Protein AF-A0A6G7BMN7-F1 (afdb_monomer)

Sequence (125 aa):
TFANPSNCSEYYSCISLRSGWLQKSFMCTNDMMYNEQKDACEDPCIYQFVCQQEGRYPDLLNKQNYFECYMLGGVLQQLRYSCPESYRWDIVSPGVGQCVEDHGDKDSNYAFGQCDIPDNLCPGP

Foldseek 3Di:
DAADQVQQQKDWDWDDDPDGTDIDIDGHPD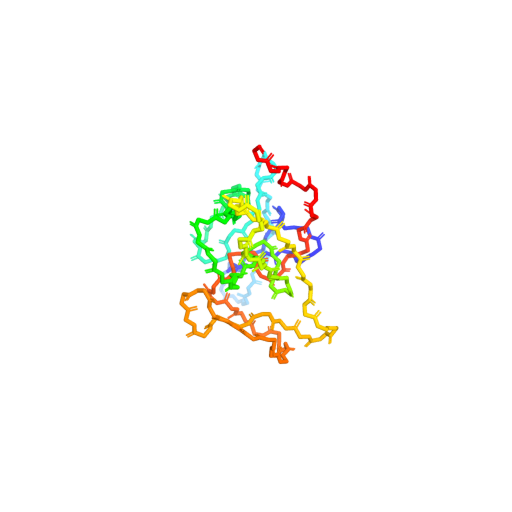SFGQQPLVRDTDRPLVQQDDDPDAAKAASLAEQQKIWGWDDDPNDIDIDMDGHPPQWGWDDPDVRDIDTDGCPPDDDSSHRPHSYDDDPPPHDDD

Solvent-accessible surface area (backbone atoms only — not comparable to full-atom values): 7413 Å² total; per-residue (Å²): 108,46,55,35,52,91,42,36,34,31,31,39,38,71,45,80,51,102,77,64,69,46,78,42,80,45,71,44,64,93,88,12,27,41,24,62,82,76,76,40,67,38,65,68,61,82,53,65,82,76,76,87,58,67,33,32,41,77,32,47,59,36,49,35,26,32,34,44,22,43,77,54,96,89,41,81,42,74,45,82,48,67,40,60,90,68,26,22,54,41,83,75,48,94,43,35,59,46,70,40,80,56,84,79,70,88,53,92,82,28,53,40,63,67,35,83,61,61,85,75,74,53,71,79,134

Secondary structure (DSSP, 8-state):
-EEETTEEEEEEEEEE-SSSEEEEEEE-STT-EEETTTTEEE-GGGG----SSSEEEE-TT-TTEEEEEEEETTEEEEEEEEPPTTEEEEEEETTEEEEEE------TT-TTTTS---TTSS---

Radius of gyration: 16.84 Å; Cα contacts (8 Å, |Δi|>4): 250; chains: 1; bounding box: 33×29×61 Å

InterPro domains:
  IPR002557 Chitin binding domain [PF01607] (1-44)
  IPR002557 Chitin binding domain [PS50940] (1-41)
  IPR036508 Chitin binding domain superfamily [SSF57625] (2-52)

pLDDT: mean 91.43, std 6.84, range [52.28, 98.0]

Structure (mmCIF, N/CA/C/O backbone):
data_AF-A0A6G7BMN7-F1
#
_entry.id   AF-A0A6G7BMN7-F1
#
loop_
_atom_site.group_PDB
_atom_site.id
_atom_site.type_symbol
_atom_site.label_atom_id
_atom_site.label_alt_id
_atom_site.label_comp_id
_atom_site.label_asym_id
_atom_site.label_entity_id
_atom_site.label_seq_id
_atom_site.pdbx_PDB_ins_code
_atom_site.Cartn_x
_atom_site.Cartn_y
_atom_site.Cartn_z
_atom_site.occupancy
_atom_site.B_iso_or_equiv
_atom_site.auth_seq_id
_atom_site.auth_comp_id
_atom_site.auth_asym_id
_atom_site.auth_atom_id
_atom_site.pdbx_PDB_model_num
ATOM 1 N N . THR A 1 1 ? 5.966 -3.498 -17.112 1.00 89.94 1 THR A N 1
ATOM 2 C CA . THR A 1 1 ? 6.987 -3.137 -16.115 1.00 89.94 1 THR A CA 1
ATOM 3 C C . THR A 1 1 ? 6.564 -3.715 -14.777 1.00 89.94 1 THR A C 1
ATOM 5 O O . THR A 1 1 ? 5.367 -3.920 -14.603 1.00 89.94 1 THR A O 1
ATOM 8 N N . PHE A 1 2 ? 7.495 -4.079 -13.898 1.00 90.38 2 PHE A N 1
ATOM 9 C CA . PHE A 1 2 ? 7.199 -4.626 -12.566 1.00 90.38 2 PHE A CA 1
ATOM 10 C C . PHE A 1 2 ? 8.341 -4.317 -11.587 1.00 90.38 2 PHE A C 1
ATOM 12 O O . PHE A 1 2 ? 9.487 -4.184 -12.020 1.00 90.38 2 PHE A O 1
ATOM 19 N N . ALA A 1 3 ? 8.035 -4.179 -10.299 1.00 91.81 3 ALA A N 1
ATOM 20 C CA . ALA A 1 3 ? 9.007 -3.920 -9.241 1.00 91.81 3 ALA A CA 1
ATOM 21 C C . ALA A 1 3 ? 9.858 -5.167 -8.954 1.00 91.81 3 ALA A C 1
ATOM 23 O O . ALA A 1 3 ? 9.417 -6.299 -9.157 1.00 91.81 3 ALA A O 1
ATOM 24 N N . ASN A 1 4 ? 11.080 -4.969 -8.463 1.00 91.19 4 ASN A N 1
ATOM 25 C CA . ASN A 1 4 ? 11.876 -6.042 -7.880 1.00 91.19 4 ASN A CA 1
ATOM 26 C C . ASN A 1 4 ? 11.397 -6.299 -6.431 1.00 91.19 4 ASN A C 1
ATOM 28 O O . ASN A 1 4 ? 11.569 -5.415 -5.592 1.00 91.19 4 ASN A O 1
ATOM 32 N N . PRO A 1 5 ? 10.868 -7.495 -6.096 1.00 86.44 5 PRO A N 1
ATOM 33 C CA . PRO A 1 5 ? 10.360 -7.787 -4.750 1.00 86.44 5 PRO A CA 1
ATOM 34 C C . PRO A 1 5 ? 11.412 -7.661 -3.641 1.00 86.44 5 PRO A C 1
ATOM 36 O O . PRO A 1 5 ? 11.086 -7.331 -2.508 1.00 86.44 5 PRO A O 1
ATOM 39 N N . SER A 1 6 ? 12.690 -7.902 -3.959 1.00 87.44 6 SER A N 1
ATOM 40 C CA . SER A 1 6 ? 13.792 -7.807 -2.991 1.00 87.44 6 SER A CA 1
ATOM 41 C C . SER A 1 6 ? 14.371 -6.395 -2.856 1.00 87.44 6 SER A C 1
ATOM 43 O O . SER A 1 6 ? 15.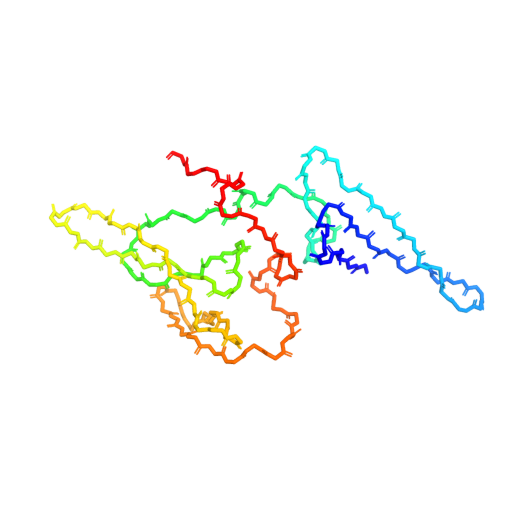144 -6.136 -1.937 1.00 87.44 6 SER A O 1
ATOM 45 N N . ASN A 1 7 ? 14.055 -5.493 -3.787 1.00 90.38 7 ASN A N 1
ATOM 46 C CA . ASN A 1 7 ? 14.501 -4.105 -3.771 1.00 90.38 7 ASN A CA 1
ATOM 47 C C . ASN A 1 7 ? 13.486 -3.243 -4.518 1.00 90.38 7 ASN A C 1
ATOM 49 O O . ASN A 1 7 ? 13.607 -3.040 -5.721 1.00 90.38 7 ASN A O 1
ATOM 53 N N . CYS A 1 8 ? 12.506 -2.701 -3.807 1.00 90.94 8 CYS A N 1
ATOM 54 C CA . CYS A 1 8 ? 11.392 -2.010 -4.450 1.00 90.94 8 CYS A CA 1
ATOM 55 C C . CYS A 1 8 ? 11.710 -0.640 -5.045 1.00 90.94 8 CYS A C 1
ATOM 57 O O . CYS A 1 8 ? 10.873 -0.066 -5.742 1.00 90.94 8 CYS A O 1
ATOM 59 N N . SER A 1 9 ? 12.927 -0.137 -4.838 1.00 93.00 9 SER A N 1
ATOM 60 C CA . SER A 1 9 ? 13.454 0.979 -5.620 1.00 93.00 9 SER A CA 1
ATOM 61 C C . SER A 1 9 ? 13.955 0.537 -6.997 1.00 93.00 9 SER A C 1
ATOM 63 O O . SER A 1 9 ? 14.104 1.378 -7.874 1.00 93.00 9 SER A O 1
ATOM 65 N N . GLU A 1 10 ? 14.203 -0.751 -7.232 1.00 94.88 10 GLU A N 1
ATOM 66 C CA . GLU A 1 10 ? 14.499 -1.298 -8.557 1.00 94.88 10 GLU A CA 1
ATOM 67 C C . GLU A 1 10 ? 13.219 -1.796 -9.239 1.00 94.88 10 GLU A C 1
ATOM 69 O O . GLU A 1 10 ? 12.359 -2.429 -8.626 1.00 94.88 10 GLU A O 1
ATOM 74 N N . TYR A 1 11 ? 13.104 -1.563 -10.543 1.00 94.94 11 TYR A N 1
ATOM 75 C CA . TYR A 1 11 ? 12.040 -2.130 -11.363 1.00 94.94 11 TYR A CA 1
ATOM 76 C C . TYR A 1 11 ? 12.552 -2.555 -12.736 1.00 94.94 11 TYR A C 1
ATOM 78 O O . TYR A 1 11 ? 13.547 -2.043 -13.254 1.00 94.94 11 TYR A O 1
ATOM 86 N N . TYR A 1 12 ? 11.845 -3.496 -13.352 1.00 95.00 12 TYR A N 1
ATOM 87 C CA . TYR A 1 12 ? 12.174 -4.054 -14.653 1.00 95.00 12 TYR A CA 1
ATOM 88 C C . TYR A 1 12 ? 11.135 -3.662 -15.696 1.00 95.00 12 TYR A C 1
ATOM 90 O O . TYR A 1 12 ? 9.930 -3.853 -15.512 1.00 95.00 12 TYR A O 1
ATOM 98 N N . SER A 1 13 ? 11.603 -3.167 -16.841 1.00 94.06 13 SER A N 1
ATOM 99 C CA . SER A 1 13 ? 10.770 -2.971 -18.028 1.00 94.06 13 SER A CA 1
ATOM 100 C C . SER A 1 13 ? 11.206 -3.903 -19.155 1.00 94.06 13 SER A C 1
ATOM 102 O O . SER A 1 13 ? 12.400 -4.109 -19.380 1.00 94.06 13 SER A O 1
ATOM 104 N N . CYS A 1 14 ? 10.230 -4.461 -19.869 1.00 93.31 14 CYS A N 1
ATOM 105 C CA . CYS A 1 14 ? 10.454 -5.355 -21.000 1.00 93.31 14 CYS A CA 1
ATOM 106 C C . CYS A 1 14 ? 10.258 -4.577 -22.301 1.00 93.31 14 CYS A C 1
ATOM 108 O O . CYS A 1 14 ? 9.141 -4.199 -22.647 1.00 93.31 14 CYS A O 1
ATOM 110 N N . ILE A 1 15 ? 11.347 -4.356 -23.031 1.00 93.06 15 ILE A N 1
ATOM 111 C CA . ILE A 1 15 ? 11.351 -3.638 -24.305 1.00 93.06 15 ILE A CA 1
ATOM 112 C C . ILE A 1 15 ? 11.267 -4.667 -25.435 1.00 93.06 15 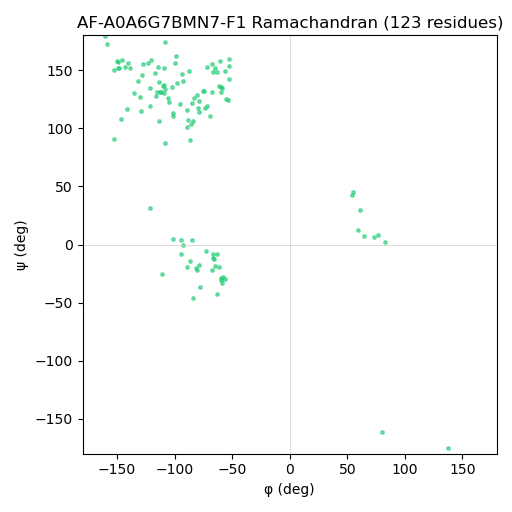ILE A C 1
ATOM 114 O O . ILE A 1 15 ? 12.127 -5.543 -25.548 1.00 93.06 15 ILE A O 1
ATOM 118 N N . SER A 1 16 ? 10.237 -4.574 -26.277 1.00 94.25 16 SER A N 1
ATOM 119 C CA . SER A 1 16 ? 10.075 -5.465 -27.431 1.00 94.25 16 SER A CA 1
ATOM 120 C C . SER A 1 16 ? 11.164 -5.214 -28.474 1.00 94.25 16 SER A C 1
ATOM 122 O O . SER A 1 16 ? 11.379 -4.071 -28.887 1.00 94.25 16 SER A O 1
ATOM 124 N N . LEU A 1 17 ? 11.810 -6.277 -28.950 1.00 94.44 17 LEU A N 1
ATOM 125 C CA . LEU A 1 17 ? 12.766 -6.227 -30.057 1.00 94.44 17 LEU A CA 1
ATOM 126 C C . LEU A 1 17 ? 12.172 -6.884 -31.311 1.00 94.44 17 LEU A C 1
ATOM 128 O O . LEU A 1 17 ? 11.111 -7.499 -31.268 1.00 94.44 17 LEU A O 1
ATOM 132 N N . ARG A 1 18 ? 12.891 -6.811 -32.443 1.00 93.69 18 ARG A N 1
ATOM 133 C CA . ARG A 1 18 ? 12.517 -7.547 -33.671 1.00 93.69 18 ARG A CA 1
ATOM 134 C C . ARG A 1 18 ? 12.389 -9.059 -33.446 1.00 93.69 18 ARG A C 1
ATOM 136 O O . ARG A 1 18 ? 11.613 -9.705 -34.136 1.00 93.69 18 ARG A O 1
ATOM 143 N N . SER A 1 19 ? 13.154 -9.606 -32.504 1.00 93.69 19 SER A N 1
ATOM 144 C CA . SER A 1 19 ? 13.035 -10.985 -32.038 1.00 93.69 19 SER A CA 1
ATOM 145 C C . SER A 1 19 ? 13.253 -11.011 -30.530 1.00 93.69 19 SER A C 1
ATOM 147 O O . SER A 1 19 ? 14.344 -10.688 -30.062 1.00 93.69 19 SER A O 1
ATOM 149 N N . GLY A 1 20 ? 12.222 -11.401 -29.783 1.00 93.88 20 GLY A N 1
ATOM 150 C CA . GLY A 1 20 ? 12.263 -11.497 -28.325 1.00 93.88 20 GLY A CA 1
ATOM 151 C C . GLY A 1 20 ? 12.079 -10.163 -27.594 1.00 93.88 20 GLY A C 1
ATOM 152 O O . GLY A 1 20 ? 11.573 -9.182 -28.142 1.00 93.88 20 GLY A O 1
ATOM 153 N N . TRP A 1 21 ? 12.490 -10.157 -26.328 1.00 95.44 21 TRP A N 1
ATOM 154 C CA . TRP A 1 21 ? 12.317 -9.052 -25.389 1.00 95.44 21 TRP A CA 1
ATOM 155 C C . TRP A 1 21 ? 13.633 -8.765 -24.676 1.00 95.44 21 TRP A C 1
ATOM 157 O O . TRP A 1 21 ? 14.356 -9.690 -24.310 1.00 95.44 21 TRP A O 1
ATOM 167 N N . LEU A 1 22 ? 13.930 -7.488 -24.460 1.00 94.31 22 LEU A N 1
ATOM 168 C CA . LEU A 1 22 ? 15.023 -7.049 -23.604 1.00 94.31 22 LEU A CA 1
ATOM 169 C C . LEU A 1 22 ? 14.449 -6.610 -22.258 1.00 94.31 22 LEU A C 1
ATOM 171 O O . LEU A 1 22 ? 13.756 -5.596 -22.189 1.00 94.31 22 LEU A O 1
ATOM 175 N N . GLN A 1 23 ? 14.761 -7.347 -21.195 1.00 95.25 23 GLN A N 1
ATOM 176 C CA . GLN A 1 23 ? 14.510 -6.893 -19.831 1.00 95.25 23 GLN A CA 1
ATOM 177 C C . GLN A 1 23 ? 15.602 -5.900 -19.432 1.00 95.25 23 GLN A C 1
ATOM 179 O O . GLN A 1 23 ? 16.790 -6.216 -19.488 1.00 95.25 23 GLN A O 1
ATOM 184 N N . LYS A 1 24 ? 15.200 -4.698 -19.029 1.00 95.69 24 LYS A N 1
ATOM 185 C CA . LYS A 1 24 ? 16.100 -3.656 -18.538 1.00 95.69 24 LYS A CA 1
ATOM 186 C C . LYS A 1 24 ? 15.696 -3.258 -17.125 1.00 95.69 24 LYS A C 1
ATOM 188 O O . LYS A 1 24 ? 14.508 -3.069 -16.873 1.00 95.69 24 LYS A O 1
ATOM 193 N N . SER A 1 25 ? 16.676 -3.132 -16.235 1.00 95.75 25 SER A N 1
ATOM 194 C CA . SER A 1 25 ? 16.470 -2.600 -14.891 1.00 95.75 25 SER A CA 1
ATOM 195 C C . SER A 1 25 ? 16.585 -1.082 -14.860 1.00 95.75 25 SER A C 1
ATOM 197 O O . SER A 1 25 ? 17.316 -0.463 -15.643 1.00 95.75 25 SER A O 1
ATOM 199 N N . PHE A 1 26 ? 15.842 -0.497 -13.937 1.00 95.81 26 PHE A N 1
ATOM 200 C CA . PHE A 1 26 ? 15.814 0.920 -13.636 1.00 95.81 26 PHE A CA 1
ATOM 201 C C . PHE A 1 26 ? 15.752 1.089 -12.123 1.00 95.81 26 PHE A C 1
ATOM 203 O O . PHE A 1 26 ? 15.221 0.231 -11.424 1.00 95.81 26 PHE A O 1
ATOM 210 N N . MET A 1 27 ? 16.282 2.207 -11.637 1.00 96.00 27 MET A N 1
ATOM 211 C CA . MET A 1 27 ? 16.256 2.565 -10.224 1.00 96.00 27 MET A CA 1
ATOM 212 C C . MET A 1 27 ? 15.425 3.829 -10.040 1.00 96.00 27 MET A C 1
ATOM 214 O O . MET A 1 27 ? 15.636 4.822 -10.741 1.00 96.00 27 MET A O 1
ATOM 218 N N . CYS A 1 28 ? 14.510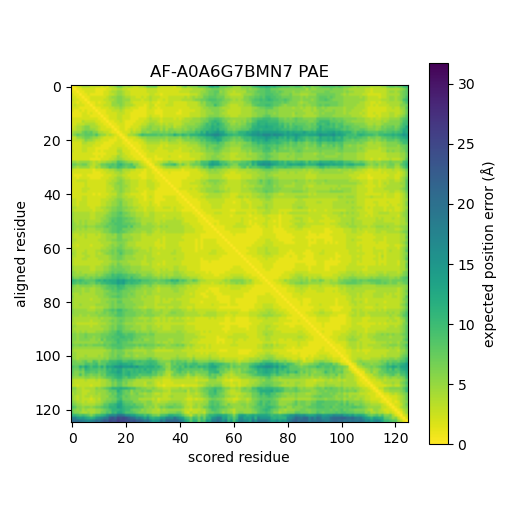 3.796 -9.085 1.00 94.81 28 CYS A N 1
ATOM 219 C CA . CYS A 1 28 ? 13.906 4.974 -8.498 1.00 94.81 28 CYS A CA 1
ATOM 220 C C . CYS A 1 28 ? 14.958 5.771 -7.715 1.00 94.81 28 CYS A C 1
ATOM 222 O O . CYS A 1 28 ? 15.930 5.225 -7.191 1.00 94.81 28 CYS A O 1
ATOM 224 N N . THR A 1 29 ? 14.785 7.088 -7.675 1.00 92.94 29 THR A N 1
ATOM 225 C CA . THR A 1 29 ? 15.677 8.022 -6.973 1.00 92.94 29 THR A CA 1
ATOM 226 C C . THR A 1 29 ? 15.104 8.398 -5.609 1.00 92.94 29 THR A C 1
ATOM 228 O O . THR A 1 29 ? 13.896 8.302 -5.424 1.00 92.94 29 THR A O 1
ATOM 231 N N . ASN A 1 30 ? 15.932 8.933 -4.706 1.00 86.12 30 ASN A N 1
ATOM 232 C CA . ASN A 1 30 ? 15.492 9.532 -3.434 1.00 86.12 30 ASN A CA 1
ATOM 233 C C . ASN A 1 30 ? 14.639 8.586 -2.569 1.00 86.12 30 ASN A C 1
ATOM 235 O O . ASN A 1 30 ? 13.577 8.986 -2.103 1.00 86.12 30 ASN A O 1
ATOM 239 N N . ASP A 1 31 ? 15.069 7.329 -2.429 1.00 82.06 31 ASP A N 1
ATOM 240 C CA . ASP A 1 31 ? 14.397 6.295 -1.621 1.00 82.06 31 ASP A CA 1
ATOM 241 C C . ASP A 1 31 ? 12.944 5.979 -2.036 1.00 82.06 31 ASP A C 1
ATOM 243 O O . ASP A 1 31 ? 12.222 5.270 -1.338 1.00 82.06 31 ASP A O 1
ATOM 247 N N . MET A 1 32 ? 12.518 6.454 -3.212 1.00 92.88 32 MET A N 1
ATOM 248 C CA . MET A 1 32 ? 11.217 6.121 -3.786 1.00 92.88 32 MET A CA 1
ATOM 249 C C . MET A 1 32 ? 11.153 4.648 -4.185 1.00 92.88 32 MET A C 1
ATOM 251 O O . MET A 1 32 ? 12.163 4.014 -4.516 1.00 92.88 32 MET A O 1
ATOM 255 N N . MET A 1 33 ? 9.932 4.131 -4.230 1.00 94.25 33 MET A N 1
ATOM 256 C CA . MET A 1 33 ? 9.631 2.781 -4.682 1.00 94.25 33 MET A CA 1
ATOM 257 C C . MET A 1 33 ? 8.799 2.825 -5.957 1.00 94.25 33 MET A C 1
ATOM 259 O O . MET A 1 33 ? 8.082 3.790 -6.227 1.00 94.25 33 MET A O 1
ATOM 263 N N . TYR A 1 34 ? 8.906 1.784 -6.773 1.00 94.00 34 TYR A N 1
ATOM 264 C CA . TYR A 1 34 ? 8.149 1.709 -8.012 1.00 94.00 34 TYR A CA 1
ATOM 265 C C . TYR A 1 34 ? 6.700 1.288 -7.736 1.00 94.00 34 TYR A C 1
ATOM 267 O O . TYR A 1 34 ? 6.429 0.168 -7.306 1.00 94.00 34 TYR A O 1
ATOM 275 N N . ASN A 1 35 ? 5.767 2.199 -8.002 1.00 92.69 35 ASN A N 1
ATOM 276 C CA . ASN A 1 35 ? 4.333 1.967 -7.930 1.00 92.69 35 ASN A CA 1
ATOM 277 C C . ASN A 1 35 ? 3.859 1.333 -9.247 1.00 92.69 35 ASN A C 1
ATOM 279 O O . ASN A 1 35 ? 3.740 2.010 -10.274 1.00 92.69 35 ASN A O 1
ATOM 283 N N . GLU A 1 36 ? 3.556 0.032 -9.218 1.00 88.25 36 GLU A N 1
ATOM 284 C CA . GLU A 1 36 ? 3.140 -0.713 -10.415 1.00 88.25 36 GLU A CA 1
ATOM 285 C C . GLU A 1 36 ? 1.773 -0.282 -10.962 1.00 88.25 36 GLU A C 1
ATOM 287 O O . GLU A 1 36 ? 1.484 -0.510 -12.136 1.00 88.25 36 GLU A O 1
ATOM 292 N N . GLN A 1 37 ? 0.924 0.331 -10.132 1.00 88.19 37 GLN A N 1
ATOM 293 C CA . GLN A 1 37 ? -0.411 0.775 -10.540 1.00 88.19 37 GLN A CA 1
ATOM 294 C C . GLN A 1 37 ? -0.350 2.072 -11.345 1.00 88.19 37 GLN A C 1
ATOM 296 O O . GLN A 1 37 ? -1.126 2.263 -12.281 1.00 88.19 37 GLN A O 1
ATOM 301 N N . LYS A 1 38 ? 0.570 2.969 -10.972 1.00 91.38 38 LYS A N 1
ATOM 302 C CA . LYS A 1 38 ? 0.768 4.268 -11.630 1.00 91.38 38 LYS A CA 1
ATOM 303 C C . LYS A 1 38 ? 1.859 4.254 -12.700 1.00 91.38 38 LYS A C 1
ATOM 305 O O . LYS A 1 38 ? 1.999 5.248 -13.404 1.00 91.38 38 LYS A O 1
ATOM 310 N N . ASP A 1 39 ? 2.619 3.163 -12.809 1.00 91.50 39 ASP A N 1
ATOM 311 C CA . ASP A 1 39 ? 3.806 3.059 -13.670 1.00 91.50 39 ASP A CA 1
ATOM 312 C C . ASP A 1 39 ? 4.819 4.188 -13.387 1.00 91.50 39 ASP A C 1
ATOM 314 O O . ASP A 1 39 ? 5.356 4.825 -14.293 1.00 91.50 39 ASP A O 1
ATOM 318 N N . ALA A 1 40 ? 5.044 4.482 -12.101 1.00 93.62 40 ALA A N 1
ATOM 319 C CA . ALA A 1 40 ? 5.862 5.610 -11.660 1.00 93.62 40 ALA A CA 1
ATOM 320 C C . ALA A 1 40 ? 6.582 5.322 -10.336 1.00 93.62 40 ALA A C 1
ATOM 322 O O . ALA A 1 40 ? 6.095 4.567 -9.501 1.00 93.62 40 ALA A O 1
ATOM 323 N N . CYS A 1 41 ? 7.734 5.961 -10.127 1.00 94.94 41 CYS A N 1
ATOM 324 C CA . CYS A 1 41 ? 8.373 5.999 -8.813 1.00 94.94 41 CYS A CA 1
ATOM 325 C C . CYS A 1 41 ? 7.616 6.968 -7.900 1.00 94.94 41 CYS A C 1
ATOM 327 O O . CYS A 1 41 ? 7.329 8.096 -8.302 1.00 94.94 41 CYS A O 1
ATOM 329 N N . GLU A 1 42 ? 7.313 6.536 -6.683 1.00 94.81 42 GLU A N 1
ATOM 330 C CA . GLU A 1 42 ? 6.559 7.309 -5.703 1.00 94.81 42 GLU A CA 1
ATOM 331 C C . GLU A 1 42 ? 7.107 7.056 -4.293 1.00 94.81 42 GLU A C 1
ATOM 333 O O . GLU A 1 42 ? 7.695 6.008 -4.017 1.00 94.81 42 GLU A O 1
ATOM 338 N N . ASP A 1 43 ? 6.947 8.034 -3.407 1.00 93.06 43 ASP A N 1
ATOM 339 C CA . ASP A 1 43 ? 7.246 7.857 -1.987 1.00 93.06 43 ASP A CA 1
ATOM 340 C C . ASP A 1 43 ? 6.172 6.944 -1.366 1.00 93.06 43 ASP A C 1
ATOM 342 O O . ASP A 1 43 ? 4.993 7.313 -1.394 1.00 93.06 43 ASP A O 1
ATOM 346 N N . PRO A 1 44 ? 6.525 5.765 -0.815 1.00 91.88 44 PRO A N 1
ATOM 347 C CA . PRO A 1 44 ? 5.542 4.886 -0.198 1.00 91.88 44 PRO A CA 1
ATOM 348 C C . PRO A 1 44 ? 4.814 5.553 0.974 1.00 91.88 44 PRO A C 1
ATOM 350 O O . PRO A 1 44 ? 3.629 5.298 1.173 1.00 91.88 44 PRO A O 1
ATOM 353 N N . CYS A 1 45 ? 5.450 6.466 1.709 1.00 91.50 45 CYS A N 1
ATOM 354 C CA . CYS A 1 45 ? 4.893 7.022 2.939 1.00 91.50 45 CYS A CA 1
ATOM 355 C C . CYS A 1 45 ? 3.647 7.892 2.741 1.00 91.50 45 CYS A C 1
ATOM 357 O O . CYS A 1 45 ? 2.920 8.132 3.704 1.00 91.50 45 CYS A O 1
ATOM 359 N N . ILE A 1 46 ? 3.305 8.271 1.505 1.00 91.88 46 ILE A N 1
ATOM 360 C CA . ILE A 1 46 ? 2.018 8.924 1.212 1.00 91.88 46 ILE A CA 1
ATOM 361 C C . ILE A 1 46 ? 0.807 8.011 1.477 1.00 91.88 46 ILE A C 1
ATOM 363 O O . ILE A 1 46 ? -0.317 8.499 1.576 1.00 91.88 46 ILE A O 1
ATOM 367 N N . TYR A 1 47 ? 1.023 6.693 1.551 1.00 91.56 47 TYR A N 1
ATOM 368 C CA . TYR A 1 47 ? -0.003 5.679 1.810 1.00 91.56 47 TYR A CA 1
ATOM 369 C C . TYR A 1 47 ? -0.118 5.308 3.295 1.00 91.56 47 TYR A C 1
ATOM 371 O O . TYR A 1 47 ? -0.885 4.410 3.650 1.00 91.56 47 TYR A O 1
ATOM 379 N N . GLN A 1 48 ? 0.634 5.984 4.168 1.00 90.69 48 GLN A N 1
ATOM 380 C CA . GLN A 1 48 ? 0.542 5.790 5.607 1.00 90.69 48 GLN A CA 1
ATOM 381 C C . GLN A 1 48 ? -0.878 6.094 6.102 1.00 90.69 48 GLN A C 1
ATOM 383 O O . GLN A 1 48 ? -1.470 7.128 5.791 1.00 90.69 48 GLN A O 1
ATOM 3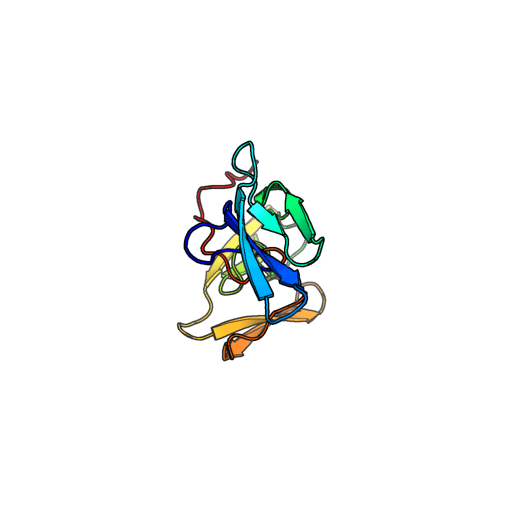88 N N . PHE A 1 49 ? -1.422 5.179 6.900 1.00 92.06 49 PHE A N 1
ATOM 389 C CA . PHE A 1 49 ? -2.783 5.272 7.405 1.00 92.06 49 PHE A CA 1
ATOM 390 C C . PHE A 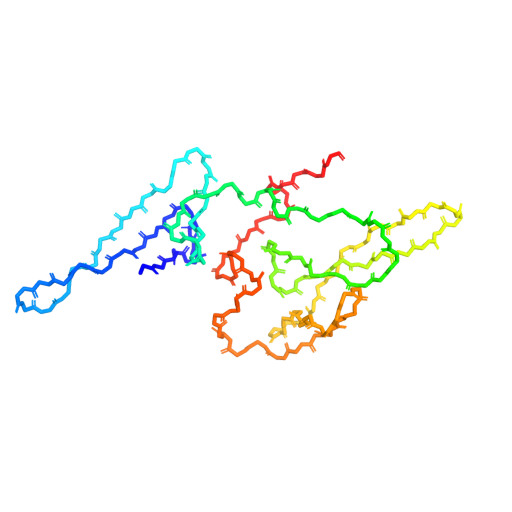1 49 ? -2.838 5.848 8.825 1.00 92.06 49 PHE A C 1
ATOM 392 O O . PHE A 1 49 ? -2.059 5.464 9.702 1.00 92.06 49 PHE A O 1
ATOM 399 N N . VAL A 1 50 ? -3.822 6.722 9.059 1.00 93.12 50 VAL A N 1
ATOM 400 C CA . VAL A 1 50 ? -4.154 7.280 10.377 1.00 93.12 50 VAL A CA 1
ATOM 401 C C . VAL A 1 50 ? -5.652 7.123 10.630 1.00 93.12 50 VAL A C 1
ATOM 403 O O . VAL A 1 50 ? -6.468 7.570 9.820 1.00 93.12 50 VAL A O 1
ATOM 406 N N . CYS A 1 51 ? -6.019 6.533 11.767 1.00 95.19 51 CYS A N 1
ATOM 407 C CA . CYS A 1 51 ? -7.404 6.325 12.174 1.00 95.19 51 CYS A CA 1
ATOM 408 C C . CYS A 1 51 ? -8.191 7.644 12.197 1.00 95.19 51 CYS A C 1
ATOM 410 O O . CYS A 1 51 ? -7.823 8.595 12.884 1.00 95.19 51 CYS A O 1
ATOM 412 N N . GLN A 1 52 ? -9.312 7.672 11.474 1.00 95.81 52 GLN A N 1
ATOM 413 C CA . GLN A 1 52 ? -10.288 8.774 11.495 1.00 95.81 52 GLN A CA 1
ATOM 414 C C . GLN A 1 52 ? -11.607 8.363 12.161 1.00 95.81 52 GLN A C 1
ATOM 416 O O . GLN A 1 52 ? -12.342 9.197 12.683 1.00 95.81 52 GLN A O 1
ATOM 421 N N . GLN A 1 53 ? -11.910 7.065 12.140 1.00 96.56 53 GLN A N 1
ATOM 422 C CA . GLN A 1 53 ? -13.118 6.473 12.692 1.00 96.56 53 GLN A CA 1
ATOM 423 C C . GLN A 1 53 ? -12.808 5.051 13.161 1.00 96.56 53 GLN A C 1
ATOM 425 O O . GLN A 1 53 ? -11.857 4.432 12.684 1.00 96.56 53 GLN A O 1
ATOM 430 N N . GLU A 1 54 ? -13.621 4.528 14.076 1.00 97.75 54 GLU A N 1
ATOM 431 C CA . GLU A 1 54 ? -13.585 3.115 14.446 1.00 97.75 54 GLU A CA 1
ATOM 432 C C . GLU A 1 54 ? -13.772 2.194 13.232 1.00 97.75 54 GLU A C 1
ATOM 434 O O . GLU A 1 54 ? -14.441 2.544 12.256 1.00 97.75 54 GLU A O 1
ATOM 439 N N . GLY A 1 55 ? -13.171 1.010 13.293 1.00 97.88 55 GLY A N 1
ATOM 440 C CA . GLY A 1 55 ? -13.243 0.006 12.236 1.00 97.88 55 GLY A CA 1
ATOM 441 C C . GLY A 1 55 ? -11.899 -0.654 11.966 1.00 97.88 55 GLY A C 1
ATOM 442 O O . GLY A 1 55 ? -10.911 -0.402 12.654 1.00 97.88 55 GLY A O 1
ATOM 443 N N . ARG A 1 56 ? -11.868 -1.512 10.948 1.00 97.88 56 ARG A N 1
ATOM 444 C CA . ARG A 1 56 ? -10.656 -2.186 10.482 1.00 97.88 56 ARG A CA 1
ATOM 445 C C . ARG A 1 56 ? -10.326 -1.769 9.060 1.00 97.88 56 ARG A C 1
ATOM 447 O O . ARG A 1 56 ? -11.178 -1.848 8.176 1.00 97.88 56 ARG A O 1
ATOM 454 N N . TYR A 1 57 ? -9.095 -1.333 8.852 1.00 97.06 57 TYR A N 1
ATOM 455 C CA . TYR A 1 57 ? -8.646 -0.705 7.614 1.00 97.06 57 TYR A CA 1
ATOM 456 C C . TYR A 1 57 ? -7.373 -1.386 7.109 1.00 97.06 57 TYR A C 1
ATOM 458 O O . TYR A 1 57 ? -6.568 -1.830 7.924 1.00 97.06 57 TYR A O 1
ATOM 466 N N . PRO A 1 58 ? -7.174 -1.488 5.786 1.00 95.38 58 PRO A N 1
ATOM 467 C CA . PRO A 1 58 ? -5.967 -2.085 5.226 1.00 95.38 58 PRO A CA 1
ATOM 468 C C . PRO A 1 58 ? -4.723 -1.274 5.597 1.00 95.38 58 PRO A C 1
ATOM 470 O O . PRO A 1 58 ? -4.767 -0.045 5.667 1.00 95.38 58 PRO A O 1
ATOM 473 N N . ASP A 1 59 ? -3.594 -1.956 5.742 1.00 93.69 59 ASP A N 1
ATOM 474 C CA . ASP A 1 59 ? -2.291 -1.312 5.660 1.00 93.69 59 ASP A CA 1
ATOM 475 C C . ASP A 1 59 ? -1.810 -1.309 4.205 1.00 93.69 59 ASP A C 1
ATOM 477 O O . ASP A 1 59 ? -1.326 -2.313 3.691 1.00 93.69 59 ASP A O 1
ATOM 481 N N . LEU A 1 60 ? -1.939 -0.176 3.516 1.00 91.69 60 LEU A N 1
ATOM 482 C CA . LEU A 1 60 ? -1.598 -0.073 2.092 1.00 91.69 60 LEU A CA 1
ATOM 483 C C . LEU A 1 60 ? -0.097 -0.267 1.795 1.00 91.69 60 LEU A C 1
ATOM 485 O O . LEU A 1 60 ? 0.265 -0.456 0.632 1.00 91.69 60 LEU A O 1
ATOM 489 N N . LEU A 1 61 ? 0.760 -0.252 2.823 1.00 90.06 61 LEU A N 1
ATOM 490 C CA . LEU A 1 61 ? 2.193 -0.537 2.715 1.00 90.06 61 LEU A CA 1
ATOM 491 C C . LEU A 1 61 ? 2.520 -2.021 2.888 1.00 90.06 61 LEU A C 1
ATOM 493 O O . LEU A 1 61 ? 3.593 -2.458 2.481 1.00 90.06 61 LEU A O 1
ATOM 497 N N . ASN A 1 62 ? 1.617 -2.797 3.487 1.00 90.38 62 ASN A N 1
ATOM 498 C CA . ASN A 1 62 ? 1.814 -4.218 3.729 1.00 90.38 62 ASN A CA 1
ATOM 499 C C . ASN A 1 62 ? 0.477 -4.966 3.639 1.00 90.38 62 ASN A C 1
ATOM 501 O O . ASN A 1 62 ? -0.344 -4.915 4.551 1.00 90.38 62 ASN A O 1
ATOM 505 N N . LYS A 1 63 ? 0.295 -5.738 2.562 1.00 91.81 63 LYS A N 1
ATOM 506 C CA . LYS A 1 63 ? -0.947 -6.480 2.289 1.00 91.81 63 LYS A CA 1
ATOM 507 C C . LYS A 1 63 ? -1.324 -7.530 3.335 1.00 91.81 63 LYS A C 1
ATOM 509 O O . LYS A 1 63 ? -2.480 -7.936 3.386 1.00 91.81 63 LYS A O 1
ATOM 514 N N . GLN A 1 64 ? -0.383 -7.988 4.158 1.00 92.44 64 GLN A N 1
ATOM 515 C CA . GLN A 1 64 ? -0.678 -8.904 5.260 1.00 92.44 64 GLN A CA 1
ATOM 516 C C . GLN A 1 64 ? -1.234 -8.168 6.482 1.00 92.44 64 GLN A C 1
ATOM 518 O O . GLN A 1 64 ? -1.908 -8.779 7.313 1.00 92.44 64 GLN A O 1
ATOM 523 N N . ASN A 1 65 ? -0.983 -6.867 6.594 1.00 94.06 65 ASN A N 1
ATOM 524 C CA . ASN A 1 65 ? -1.314 -6.094 7.774 1.00 94.06 65 ASN A CA 1
ATOM 525 C C . ASN A 1 65 ? -2.611 -5.295 7.607 1.00 94.06 65 ASN A C 1
ATOM 527 O O . ASN A 1 65 ? -3.060 -4.952 6.510 1.00 94.06 65 ASN A O 1
ATOM 531 N N . TYR A 1 66 ? -3.215 -4.984 8.746 1.00 96.31 66 TYR A N 1
ATOM 532 C CA . TYR A 1 66 ? -4.371 -4.109 8.855 1.00 96.31 66 TYR A CA 1
ATOM 533 C C . TYR A 1 66 ? -4.308 -3.316 10.158 1.00 96.31 66 TYR A C 1
ATOM 535 O O . TYR A 1 66 ? -3.641 -3.701 11.121 1.00 96.31 66 TYR A O 1
ATOM 543 N N . PHE A 1 67 ? -5.016 -2.197 10.190 1.00 96.81 67 PHE A N 1
ATOM 544 C CA . PHE A 1 67 ? -5.186 -1.372 11.372 1.00 96.81 67 PHE A CA 1
ATOM 545 C C . PHE A 1 67 ? -6.561 -1.609 11.985 1.00 96.81 67 PHE A C 1
ATOM 547 O O . PHE A 1 67 ? -7.561 -1.630 11.271 1.00 96.81 67 PHE A O 1
ATOM 554 N N . GLU A 1 68 ? -6.623 -1.748 13.305 1.00 97.69 68 GLU A N 1
ATOM 555 C CA . GLU A 1 68 ? -7.866 -1.673 14.069 1.00 97.69 68 GLU A CA 1
ATOM 556 C C . GLU A 1 68 ? -7.922 -0.332 14.798 1.00 97.69 68 GLU A C 1
ATOM 558 O O . GLU A 1 68 ? -7.033 0.020 15.579 1.00 97.69 68 GLU A O 1
ATOM 563 N N . CYS A 1 69 ? -8.988 0.407 14.519 1.00 98.00 69 CYS A N 1
ATOM 564 C CA . CYS A 1 69 ? -9.315 1.677 15.130 1.00 98.00 69 CYS A CA 1
ATOM 565 C C . CYS A 1 69 ? -10.474 1.472 16.105 1.00 98.00 69 CYS A C 1
ATOM 567 O O . CYS A 1 69 ? -11.530 0.973 15.708 1.00 98.00 69 CYS A O 1
ATOM 569 N N . TYR A 1 70 ? -10.314 1.878 17.360 1.00 97.25 70 TYR A N 1
ATOM 570 C CA . TYR A 1 70 ? -11.368 1.760 18.372 1.00 97.25 70 TYR A CA 1
ATOM 571 C C . TYR A 1 70 ? -11.276 2.881 19.408 1.00 97.25 70 TYR A C 1
ATOM 573 O O . TYR A 1 70 ? -10.200 3.416 19.678 1.00 97.25 70 TYR A O 1
ATOM 581 N N . MET A 1 71 ? -12.406 3.252 19.999 1.00 97.62 71 MET A N 1
ATOM 582 C CA . MET A 1 71 ? -12.473 4.274 21.035 1.00 97.62 71 MET A CA 1
ATOM 583 C C . MET A 1 71 ? -12.141 3.679 22.401 1.00 97.62 71 MET A C 1
ATOM 585 O O . MET A 1 71 ? -12.793 2.751 22.877 1.00 97.62 71 MET A O 1
ATOM 589 N N . LEU A 1 72 ? -11.168 4.276 23.087 1.00 97.06 72 LEU A N 1
ATOM 590 C CA . LEU A 1 72 ? -10.836 3.952 24.469 1.00 97.06 72 LEU A CA 1
ATOM 591 C C . LEU A 1 72 ? -10.778 5.236 25.293 1.00 97.06 72 LEU A C 1
ATOM 593 O O . LEU A 1 72 ? -9.943 6.105 25.057 1.00 97.06 72 LEU A O 1
ATOM 597 N N . GLY A 1 73 ? -11.696 5.379 26.253 1.00 94.81 73 GLY A N 1
ATOM 598 C CA . GLY A 1 73 ? -11.736 6.556 27.128 1.00 94.81 73 GLY A CA 1
ATOM 599 C C . GLY A 1 73 ? -11.950 7.884 26.387 1.00 94.81 73 GLY A C 1
ATOM 600 O O . GLY A 1 73 ? -11.459 8.913 26.835 1.00 94.81 73 GLY A O 1
ATOM 601 N N . GLY A 1 74 ? -12.647 7.868 25.245 1.00 94.75 74 GLY A N 1
ATOM 602 C CA . GLY A 1 74 ? -12.863 9.060 24.416 1.00 94.75 74 GLY A CA 1
ATOM 603 C C . GLY A 1 74 ? -11.710 9.398 23.463 1.00 94.75 74 GLY A C 1
ATOM 604 O O . GLY A 1 74 ? -11.807 10.385 22.740 1.00 94.75 74 GLY A O 1
ATOM 605 N N . VAL A 1 75 ? -10.648 8.588 23.431 1.00 96.25 75 VAL A N 1
ATOM 606 C CA . VAL A 1 75 ? -9.516 8.738 22.508 1.00 96.25 75 VAL A CA 1
ATOM 607 C C . VAL A 1 75 ? -9.557 7.611 21.482 1.00 96.25 75 VAL A C 1
ATOM 609 O O . VAL A 1 75 ? -9.672 6.442 21.855 1.00 96.25 75 VAL A O 1
ATOM 612 N N . LEU A 1 76 ? -9.447 7.957 20.200 1.00 96.69 76 LEU A N 1
ATOM 613 C CA . LEU A 1 76 ? -9.345 6.977 19.123 1.00 96.69 76 LEU A CA 1
ATOM 614 C C . LEU A 1 76 ? -7.951 6.341 19.153 1.00 96.69 76 LEU A C 1
ATOM 616 O O . LEU A 1 76 ? -6.945 7.031 19.002 1.00 96.69 76 LEU A O 1
ATOM 620 N N . GLN A 1 77 ? -7.901 5.034 19.386 1.00 97.44 77 GLN A N 1
ATOM 621 C CA . GLN A 1 77 ? -6.680 4.236 19.373 1.00 97.44 77 GLN A CA 1
ATOM 622 C C . GLN A 1 77 ? -6.475 3.622 17.991 1.00 97.44 77 GLN A C 1
ATOM 624 O O . GLN A 1 77 ? -7.446 3.251 17.334 1.00 97.44 77 GLN A O 1
ATOM 629 N N . GLN A 1 78 ? -5.212 3.475 17.589 1.00 96.19 78 GLN A N 1
ATOM 630 C CA . GLN A 1 78 ? -4.795 2.771 16.379 1.00 96.19 78 GLN A CA 1
ATOM 631 C C . GLN A 1 78 ? -3.854 1.638 16.771 1.00 96.19 78 GLN A C 1
ATOM 633 O O . GLN A 1 78 ? -2.781 1.880 17.322 1.00 96.19 78 GLN A O 1
ATOM 638 N N . LEU A 1 79 ? -4.241 0.405 16.466 1.00 95.50 79 LEU A N 1
ATOM 639 C CA . LEU A 1 79 ? -3.379 -0.766 16.594 1.00 95.50 79 LEU A CA 1
ATOM 640 C C . LEU A 1 79 ? -3.152 -1.383 15.222 1.00 95.50 79 LEU A C 1
ATOM 642 O O . LEU A 1 79 ? -4.032 -1.331 14.368 1.00 95.50 79 LEU A O 1
ATOM 646 N N . ARG A 1 80 ? -1.975 -1.969 15.016 1.00 95.12 80 ARG A N 1
ATOM 647 C CA . ARG A 1 80 ? -1.633 -2.694 13.791 1.00 95.12 80 ARG A CA 1
ATOM 648 C C . ARG A 1 80 ? -1.578 -4.184 14.082 1.00 95.12 80 ARG A C 1
ATOM 650 O O . ARG A 1 80 ? -0.970 -4.601 15.066 1.00 95.12 80 ARG A O 1
ATOM 657 N N . TYR A 1 81 ? -2.197 -4.959 13.210 1.00 96.25 81 TYR A N 1
ATOM 658 C CA . TYR A 1 81 ? -2.277 -6.406 13.282 1.00 96.25 81 TYR A CA 1
ATOM 659 C C . TYR A 1 81 ? -1.813 -7.016 11.966 1.00 96.25 81 TYR A C 1
ATOM 661 O O . TYR A 1 81 ? -1.908 -6.390 10.912 1.00 96.25 81 TYR A O 1
ATOM 669 N N . SER A 1 82 ? -1.360 -8.261 12.043 1.00 96.12 82 SER A N 1
ATOM 670 C CA . SER A 1 82 ? -1.018 -9.079 10.885 1.00 96.12 82 SER A CA 1
ATOM 671 C C . SER A 1 82 ? -2.035 -10.200 10.745 1.00 96.12 82 SER A C 1
ATOM 673 O O . SER A 1 82 ? -2.415 -10.839 11.731 1.00 96.12 82 SER A O 1
ATOM 675 N N . CYS A 1 83 ? -2.479 -10.447 9.517 1.00 96.62 83 CYS A N 1
ATOM 676 C CA . CYS A 1 83 ? -3.139 -11.695 9.178 1.00 96.62 83 CYS A CA 1
ATOM 677 C C . CYS A 1 83 ? -2.187 -12.884 9.416 1.00 96.62 83 CYS A C 1
ATOM 679 O O . CYS A 1 83 ? -0.968 -12.698 9.441 1.00 96.62 83 CYS A O 1
ATOM 681 N N . PRO A 1 84 ? -2.721 -14.106 9.599 1.00 97.00 84 PRO A N 1
ATOM 682 C CA . PRO A 1 84 ? -1.900 -15.310 9.695 1.00 97.00 84 PRO A CA 1
ATOM 683 C C . PRO A 1 84 ? -0.924 -15.457 8.519 1.00 97.00 84 PRO A C 1
ATOM 685 O O . PRO A 1 84 ? -1.143 -14.908 7.437 1.00 97.00 84 PRO A O 1
ATOM 688 N N . GLU A 1 85 ? 0.129 -16.255 8.704 1.00 92.12 85 GLU A N 1
ATOM 689 C CA . GLU A 1 85 ? 1.031 -16.609 7.603 1.00 92.12 85 GLU A CA 1
ATOM 690 C C . GLU A 1 85 ? 0.237 -17.159 6.412 1.00 92.12 85 GLU A C 1
ATOM 692 O O . GLU A 1 85 ? -0.733 -17.891 6.606 1.00 92.12 85 GLU A O 1
ATOM 697 N N . SER A 1 86 ? 0.650 -16.822 5.186 1.00 92.00 86 SER A N 1
ATOM 698 C CA . SER A 1 86 ? -0.046 -17.126 3.919 1.00 92.00 86 SER A CA 1
ATOM 699 C C . SER A 1 86 ? -1.417 -16.464 3.714 1.00 92.00 86 SER A C 1
ATOM 701 O O . SER A 1 86 ? -2.080 -16.753 2.722 1.00 92.00 86 SER A O 1
ATOM 703 N N . TYR A 1 87 ? -1.837 -15.554 4.598 1.00 94.81 87 TYR A N 1
ATOM 704 C CA . TYR A 1 87 ? -3.048 -14.753 4.423 1.00 94.81 87 TYR A CA 1
ATOM 705 C C . TYR A 1 87 ? -2.701 -13.290 4.137 1.00 94.81 87 TYR A C 1
ATOM 707 O O . TYR A 1 87 ? -1.680 -12.767 4.592 1.00 94.81 87 TYR A O 1
ATOM 715 N N . ARG A 1 88 ? -3.600 -12.622 3.414 1.00 93.94 88 ARG A N 1
ATOM 716 C CA . ARG A 1 88 ? -3.610 -11.172 3.204 1.00 93.94 88 ARG A CA 1
ATOM 717 C C . ARG A 1 88 ? -4.910 -10.568 3.721 1.00 93.94 88 ARG A C 1
ATOM 719 O O . ARG A 1 88 ? -5.917 -11.266 3.848 1.00 93.94 88 ARG A O 1
ATOM 726 N N . TRP A 1 89 ? -4.893 -9.275 3.998 1.00 95.25 89 TRP A N 1
ATOM 727 C CA . TRP A 1 89 ? -6.096 -8.527 4.318 1.00 95.25 89 TRP A CA 1
ATOM 728 C C . TRP A 1 89 ? -6.913 -8.254 3.050 1.00 95.25 89 TRP A C 1
ATOM 730 O O . TRP A 1 89 ? -6.379 -7.806 2.040 1.00 95.25 89 TRP A O 1
ATOM 740 N N . ASP A 1 90 ? -8.214 -8.517 3.115 1.00 93.88 90 ASP A N 1
ATOM 741 C CA . ASP A 1 90 ? -9.194 -8.236 2.071 1.00 93.88 90 ASP A CA 1
ATOM 742 C C . ASP A 1 90 ? -10.155 -7.140 2.534 1.00 93.88 90 ASP A C 1
ATOM 744 O O . ASP A 1 90 ? -10.700 -7.181 3.646 1.00 93.88 90 ASP A O 1
ATOM 748 N N . ILE A 1 91 ? -10.361 -6.146 1.672 1.00 94.38 91 ILE A N 1
ATOM 749 C CA . ILE A 1 91 ? -11.227 -5.001 1.947 1.00 94.38 91 ILE A CA 1
ATOM 750 C C . ILE A 1 91 ? -12.648 -5.366 1.517 1.00 94.38 91 ILE A C 1
ATOM 752 O O . ILE A 1 91 ? -12.961 -5.382 0.330 1.00 94.38 91 ILE A O 1
ATOM 756 N N . VAL A 1 92 ? -13.533 -5.601 2.487 1.00 95.00 92 VAL A N 1
ATOM 757 C CA . VAL A 1 92 ? -14.942 -5.932 2.217 1.00 95.00 92 VAL A CA 1
ATOM 758 C C . VAL A 1 92 ? -15.764 -4.659 2.008 1.00 95.00 92 VAL A C 1
ATOM 760 O O . VAL A 1 92 ? -16.556 -4.557 1.073 1.00 95.00 92 VAL A O 1
ATOM 763 N N . SER A 1 93 ? -15.580 -3.670 2.882 1.00 94.69 93 SER A N 1
ATOM 764 C CA . SER A 1 93 ? -16.192 -2.34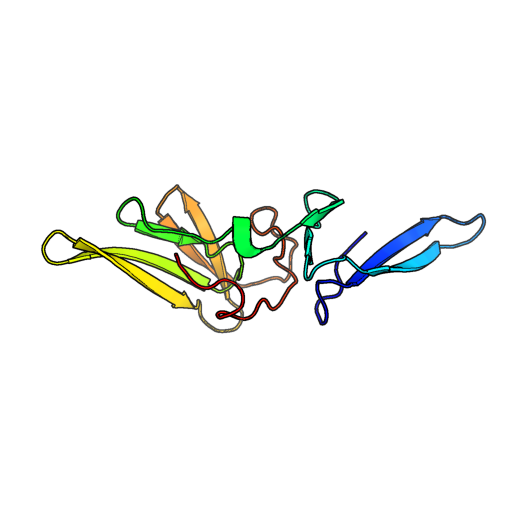2 2.785 1.00 94.69 93 SER A CA 1
ATOM 765 C C . SER A 1 93 ? -15.385 -1.334 3.616 1.00 94.69 93 SER A C 1
ATOM 767 O O . SER A 1 93 ? -14.497 -1.735 4.368 1.00 94.69 93 SER A O 1
ATOM 769 N N . PRO A 1 94 ? -15.664 -0.020 3.553 1.00 93.25 94 PRO A N 1
ATOM 770 C CA . PRO A 1 94 ? -14.989 0.943 4.424 1.00 93.25 94 PRO A CA 1
ATOM 771 C C . PRO A 1 94 ? -15.117 0.550 5.906 1.00 93.25 94 PRO A C 1
ATOM 773 O O . PRO A 1 94 ? -16.225 0.331 6.393 1.00 93.25 94 PRO A O 1
ATOM 776 N N . GLY A 1 95 ? -13.982 0.414 6.598 1.00 95.69 95 GLY A N 1
ATOM 777 C CA . GLY A 1 95 ? -13.919 0.016 8.009 1.00 95.69 95 GLY A CA 1
ATOM 778 C C . GLY A 1 95 ? -14.214 -1.461 8.299 1.00 95.69 95 GLY A C 1
ATOM 779 O O . GLY A 1 95 ? -14.292 -1.834 9.471 1.00 95.69 95 GLY A O 1
ATOM 780 N N . VAL A 1 96 ? -14.374 -2.307 7.274 1.00 96.50 96 VAL A N 1
ATOM 781 C CA . VAL A 1 96 ? -14.636 -3.745 7.421 1.00 96.50 96 VAL A CA 1
ATOM 782 C C . VAL A 1 96 ? -13.761 -4.539 6.456 1.00 96.50 96 VAL A C 1
ATOM 784 O O . VAL A 1 96 ? -13.747 -4.304 5.249 1.00 96.50 96 VAL A O 1
ATOM 787 N N . GLY A 1 97 ? -13.084 -5.552 6.978 1.00 95.62 97 GLY A N 1
ATOM 788 C CA . GLY A 1 97 ? -12.325 -6.491 6.167 1.00 95.62 97 GLY A CA 1
ATOM 789 C C . GLY A 1 97 ? -12.054 -7.787 6.910 1.00 95.62 97 GLY A C 1
ATOM 790 O O . GLY A 1 97 ? -12.486 -7.973 8.054 1.00 95.62 97 GLY A O 1
ATOM 791 N N . GLN A 1 98 ? -11.373 -8.694 6.227 1.00 96.81 98 GLN A N 1
ATOM 792 C CA . GLN A 1 98 ? -11.103 -10.042 6.709 1.00 96.81 98 GLN A CA 1
ATOM 793 C C . GLN A 1 98 ? -9.778 -10.555 6.155 1.00 96.81 98 GLN A C 1
ATOM 795 O O . GLN A 1 98 ? -9.322 -10.109 5.109 1.00 96.81 98 GLN A O 1
ATOM 800 N N . CYS A 1 99 ? -9.172 -11.521 6.836 1.00 97.12 99 CYS A N 1
ATOM 801 C CA . CYS A 1 99 ? -8.015 -12.221 6.294 1.00 97.12 99 CYS A CA 1
ATOM 802 C C . CYS A 1 99 ? -8.482 -13.304 5.314 1.00 97.12 99 CYS A C 1
ATOM 804 O O . CYS A 1 99 ? -9.305 -14.145 5.676 1.00 97.12 99 CYS A O 1
ATOM 806 N N . VAL A 1 100 ? -7.925 -13.309 4.104 1.00 95.56 100 VAL A N 1
ATOM 807 C CA . VAL A 1 100 ? -8.154 -14.327 3.065 1.00 95.56 100 VAL A CA 1
ATOM 808 C C . VAL A 1 100 ? -6.829 -14.951 2.640 1.00 95.56 100 VAL A C 1
ATOM 810 O O . VAL A 1 100 ? -5.781 -14.324 2.787 1.00 95.56 100 VAL A O 1
ATOM 813 N N . GLU A 1 101 ? -6.857 -16.172 2.108 1.00 95.62 101 GLU A N 1
ATOM 814 C CA . GLU A 1 101 ? -5.650 -16.835 1.601 1.00 95.62 101 GLU A CA 1
ATOM 815 C C . GLU A 1 101 ? -4.983 -16.002 0.497 1.00 95.62 101 GLU A C 1
ATOM 817 O O . GLU A 1 101 ? -5.644 -15.482 -0.411 1.00 95.62 101 GLU A O 1
ATOM 822 N N . ASP A 1 102 ? -3.661 -15.859 0.580 1.00 91.06 102 ASP A N 1
ATOM 823 C CA . ASP A 1 102 ? -2.863 -15.147 -0.405 1.00 91.06 102 ASP A CA 1
ATOM 824 C C . ASP A 1 102 ? -2.466 -16.064 -1.563 1.00 91.06 102 ASP A C 1
ATOM 826 O O . ASP A 1 102 ? -1.562 -16.891 -1.454 1.00 91.06 102 ASP A O 1
ATOM 830 N N . HIS A 1 103 ? -3.144 -15.902 -2.698 1.00 87.06 103 HIS A N 1
ATOM 831 C CA . HIS A 1 103 ? -2.849 -16.643 -3.924 1.00 87.06 103 HIS A CA 1
ATOM 832 C C . HIS A 1 103 ? -1.727 -16.003 -4.763 1.00 87.06 103 HIS A C 1
ATOM 834 O O . HIS A 1 103 ? -1.404 -16.503 -5.838 1.00 87.06 103 HIS A O 1
ATOM 840 N N . GLY A 1 104 ? -1.103 -14.920 -4.279 1.00 78.19 104 GLY A N 1
ATOM 841 C CA . GLY A 1 104 ? 0.004 -14.249 -4.965 1.00 78.19 104 GLY A CA 1
ATOM 842 C C . GLY A 1 104 ? -0.426 -13.368 -6.142 1.00 78.19 104 GLY A C 1
ATOM 843 O O . GLY A 1 104 ? 0.426 -12.859 -6.871 1.00 78.19 104 GLY A O 1
ATOM 844 N N . ASP A 1 105 ? -1.731 -13.167 -6.324 1.00 78.19 105 ASP A N 1
ATOM 845 C CA . ASP A 1 105 ? -2.273 -12.296 -7.360 1.00 78.19 105 ASP A CA 1
ATOM 846 C C . ASP A 1 105 ? -1.885 -10.828 -7.128 1.00 78.19 105 ASP A C 1
ATOM 848 O O . ASP A 1 105 ? -1.686 -10.365 -5.999 1.00 78.19 105 ASP A O 1
ATOM 852 N N . LYS A 1 106 ? -1.793 -10.063 -8.222 1.00 72.50 106 LYS A N 1
ATOM 853 C CA . LYS A 1 106 ? -1.626 -8.609 -8.135 1.00 72.50 106 LYS A CA 1
ATOM 854 C C . LYS A 1 106 ? -2.915 -7.988 -7.612 1.00 72.50 106 LYS A C 1
ATOM 856 O O . LYS A 1 106 ? -3.917 -7.948 -8.321 1.00 72.50 106 LYS A O 1
ATOM 861 N N . ASP A 1 107 ? -2.864 -7.478 -6.390 1.00 79.69 107 ASP A N 1
ATOM 862 C CA . ASP A 1 107 ? -3.983 -6.784 -5.768 1.00 79.69 107 ASP A CA 1
ATOM 863 C C . ASP A 1 107 ? -3.934 -5.285 -6.103 1.00 79.69 107 ASP A C 1
ATOM 865 O O . ASP A 1 107 ? -3.007 -4.565 -5.721 1.00 79.69 107 ASP A O 1
ATOM 869 N N . SER A 1 108 ? -4.945 -4.806 -6.830 1.00 80.56 108 SER A N 1
ATOM 870 C CA . SER A 1 108 ? -5.060 -3.403 -7.242 1.00 80.56 108 SER A CA 1
ATOM 871 C C . SER A 1 108 ? -5.292 -2.434 -6.083 1.00 80.56 108 SER A C 1
ATOM 873 O O . SER A 1 108 ? -5.254 -1.227 -6.294 1.00 80.56 108 SER A O 1
ATOM 875 N N . ASN A 1 109 ? -5.531 -2.920 -4.866 1.00 85.31 109 ASN A N 1
ATOM 876 C CA . ASN A 1 109 ? -5.639 -2.062 -3.690 1.00 85.31 109 ASN A CA 1
ATOM 877 C C . ASN A 1 109 ? -4.264 -1.676 -3.121 1.00 85.31 109 ASN A C 1
ATOM 879 O O . ASN A 1 109 ? -4.160 -0.663 -2.435 1.00 85.31 109 ASN A O 1
ATOM 883 N N . TYR A 1 110 ? -3.201 -2.426 -3.436 1.00 88.94 110 TYR A N 1
ATOM 884 C CA . TYR A 1 110 ? -1.874 -2.244 -2.841 1.00 88.94 110 TYR A CA 1
ATOM 885 C C . TYR A 1 110 ? -0.856 -1.770 -3.880 1.00 88.94 110 TYR A C 1
ATOM 887 O O . TYR A 1 110 ? -0.402 -2.542 -4.727 1.00 88.94 110 TYR A O 1
ATOM 895 N N . ALA A 1 111 ? -0.475 -0.491 -3.807 1.00 88.56 111 ALA A N 1
ATOM 896 C CA . ALA A 1 111 ? 0.455 0.146 -4.750 1.00 88.56 111 ALA A CA 1
ATOM 897 C C . ALA A 1 111 ? 1.828 -0.548 -4.805 1.00 88.56 111 ALA A C 1
ATOM 899 O O . ALA A 1 111 ? 2.447 -0.632 -5.867 1.00 88.56 111 ALA A O 1
ATOM 900 N N . PHE A 1 112 ? 2.252 -1.090 -3.662 1.00 89.31 112 PHE A N 1
ATOM 901 C CA . PHE A 1 112 ? 3.517 -1.793 -3.467 1.00 89.31 112 PHE A CA 1
ATOM 902 C C . PHE A 1 112 ? 3.286 -3.230 -2.976 1.00 89.31 112 PHE A C 1
ATOM 904 O O . PHE A 1 112 ? 4.086 -3.768 -2.226 1.00 89.31 112 PHE A O 1
ATOM 911 N N . GLY A 1 113 ? 2.184 -3.884 -3.363 1.00 81.25 113 GLY A N 1
ATOM 912 C CA . GLY A 1 113 ? 1.785 -5.188 -2.797 1.00 81.25 113 GLY A CA 1
ATOM 913 C C . GLY A 1 113 ? 2.752 -6.364 -3.031 1.00 81.25 113 GLY A C 1
ATOM 914 O O . GLY A 1 113 ? 2.537 -7.443 -2.482 1.00 81.25 113 GLY A O 1
ATOM 915 N N . GLN A 1 114 ? 3.790 -6.176 -3.849 1.00 81.75 114 GLN A N 1
ATOM 916 C CA . GLN A 1 114 ? 4.870 -7.143 -4.102 1.00 81.75 114 GLN A CA 1
ATOM 917 C C . GLN A 1 114 ? 6.157 -6.806 -3.327 1.00 81.75 114 GLN A C 1
ATOM 919 O O . GLN A 1 114 ? 7.184 -7.443 -3.541 1.00 81.75 114 GLN A O 1
ATOM 924 N N . CYS A 1 115 ? 6.106 -5.784 -2.473 1.00 86.25 115 CYS A N 1
ATOM 925 C CA . CYS A 1 115 ? 7.238 -5.240 -1.744 1.00 86.25 115 CYS A CA 1
ATOM 926 C C . CYS A 1 115 ? 7.164 -5.555 -0.260 1.00 86.25 115 CYS A C 1
ATOM 928 O O . CYS A 1 115 ? 6.129 -5.348 0.372 1.00 86.25 115 CYS A O 1
ATOM 930 N N . ASP A 1 116 ? 8.308 -5.926 0.304 1.00 83.69 116 ASP A N 1
ATOM 931 C CA . ASP A 1 116 ? 8.496 -5.983 1.748 1.00 83.69 116 ASP A CA 1
ATOM 932 C C . ASP A 1 116 ? 8.937 -4.602 2.250 1.00 83.69 116 ASP A C 1
ATOM 934 O O . ASP A 1 116 ? 10.126 -4.273 2.279 1.00 83.69 116 ASP A O 1
ATOM 938 N N . ILE A 1 117 ? 7.966 -3.757 2.604 1.00 86.06 117 ILE A N 1
ATOM 939 C CA . ILE A 1 117 ? 8.227 -2.422 3.154 1.00 86.06 117 ILE A CA 1
ATOM 940 C C . ILE A 1 117 ? 8.458 -2.532 4.670 1.00 86.06 117 ILE A C 1
ATOM 942 O O . ILE A 1 117 ? 7.560 -2.988 5.382 1.00 86.06 117 ILE A O 1
ATOM 946 N N . PRO A 1 118 ? 9.620 -2.093 5.196 1.00 83.38 118 PRO A N 1
ATOM 947 C CA . PRO A 1 118 ? 9.874 -2.102 6.630 1.00 83.38 118 PRO A CA 1
ATOM 948 C C . PRO A 1 118 ? 8.885 -1.224 7.399 1.00 83.38 118 PRO A C 1
ATOM 950 O O . PRO A 1 118 ? 8.644 -0.071 7.045 1.00 83.38 118 PRO A O 1
ATOM 953 N N . ASP A 1 119 ? 8.389 -1.740 8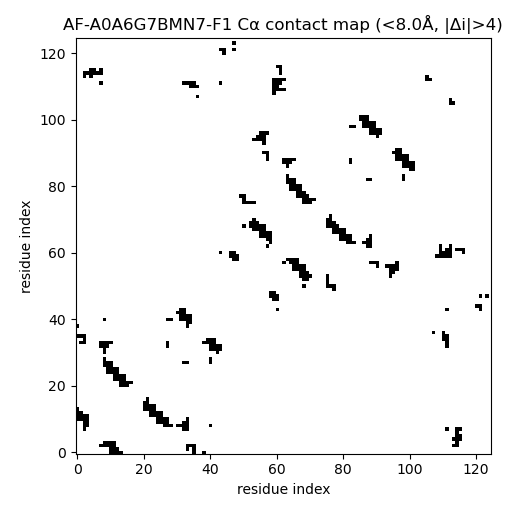.519 1.00 79.31 119 ASP A N 1
ATOM 954 C CA . ASP A 1 119 ? 7.400 -1.073 9.375 1.00 79.31 119 ASP A CA 1
ATOM 955 C C . ASP A 1 119 ? 7.837 0.302 9.895 1.00 79.31 119 ASP A C 1
ATOM 957 O O . ASP A 1 119 ? 7.013 1.167 10.176 1.00 79.31 119 ASP A O 1
ATOM 961 N N . ASN A 1 120 ? 9.144 0.502 10.038 1.00 82.44 120 ASN A N 1
ATOM 962 C CA . ASN A 1 120 ? 9.754 1.731 10.526 1.00 82.44 120 ASN A CA 1
ATOM 963 C C . ASN A 1 120 ? 10.142 2.712 9.409 1.00 82.44 120 ASN A C 1
ATOM 965 O O . ASN A 1 120 ? 10.677 3.774 9.724 1.00 82.44 120 ASN A O 1
ATOM 969 N N . LEU A 1 121 ? 9.915 2.368 8.135 1.00 85.50 121 LEU A N 1
ATOM 970 C CA . LEU A 1 121 ? 10.266 3.234 7.008 1.00 85.50 121 LEU A CA 1
ATOM 971 C C . LEU A 1 121 ? 9.474 4.543 7.047 1.00 85.50 121 LEU A C 1
ATOM 973 O O . LEU A 1 121 ? 10.033 5.613 6.831 1.00 85.50 121 LEU A O 1
ATOM 977 N N . CYS A 1 122 ? 8.183 4.440 7.356 1.00 85.81 122 CYS A N 1
ATOM 978 C CA . CYS A 1 122 ? 7.273 5.570 7.443 1.00 85.81 122 CYS A CA 1
ATOM 979 C C . CYS A 1 122 ? 6.927 5.808 8.916 1.00 85.81 122 CYS A C 1
ATOM 981 O O . CYS A 1 122 ? 5.949 5.235 9.409 1.00 85.81 122 CYS A O 1
ATOM 983 N N . PRO A 1 123 ? 7.730 6.597 9.657 1.00 71.31 123 PRO A N 1
ATOM 984 C CA . PRO A 1 123 ? 7.382 6.970 11.019 1.00 71.31 123 PRO A CA 1
ATOM 985 C C . PRO A 1 123 ? 6.049 7.722 11.003 1.00 71.31 123 PRO A C 1
ATOM 987 O O . PRO A 1 123 ? 5.805 8.546 10.122 1.00 71.31 123 PRO A O 1
ATOM 990 N N . GLY A 1 124 ? 5.154 7.381 11.932 1.00 63.91 124 GLY A N 1
ATOM 991 C CA . GLY A 1 124 ? 3.910 8.125 12.146 1.00 63.91 124 GLY A CA 1
ATOM 992 C C . GLY A 1 124 ? 4.179 9.621 12.353 1.00 63.91 124 GLY A C 1
ATOM 993 O O . GLY A 1 124 ? 5.280 9.968 12.793 1.00 63.91 124 GLY A O 1
ATOM 994 N N . PRO A 1 125 ? 3.209 10.495 12.039 1.00 52.28 125 PRO A N 1
ATOM 995 C CA . PRO A 1 125 ? 3.268 11.890 12.463 1.00 52.28 125 PRO A CA 1
ATOM 996 C C . PRO A 1 125 ? 3.335 12.038 13.991 1.00 52.28 125 PRO A C 1
ATOM 998 O O . PRO A 1 125 ? 2.849 11.135 14.713 1.00 52.28 125 PRO A O 1
#

Organism: Penaeus monodon (NCBI:txid6687)

Nearest PDB structures (foldseek):
  2mfk-assembly1_A  TM=6.773E-01  e=2.204E-02  Blomia tropicalis
  2j8g-assembly1_A  TM=4.305E-01  e=5.435E+00  Streptococcus phage Cp1
  3mh9-assembly2_C  TM=3.766E-01  e=3.749E+00  Mycobacterium tuberculosis H37Rv
  1oba-assembly1_A  TM=3.865E-01  e=5.782E+00  Strept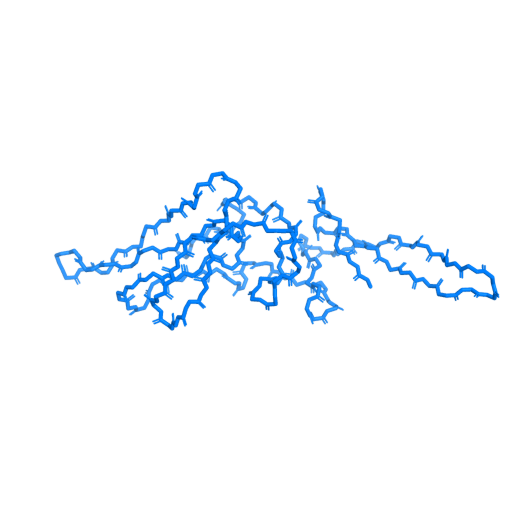ococcus phage Cp1
  2ixu-assembly1_A  TM=3.870E-01  e=6.961E+00  Streptococcus phage Cp1

Mean predicted aligned error: 4.61 Å